Protein AF-A0A845HYA0-F1 (afdb_monomer_lite)

InterPro domains:
  IPR014719 Ribosomal protein bL12, C-terminal/adaptor protein ClpS-like [G3DSA:3.30.1390.10] (59-118)

pLDDT: mean 75.09, std 14.15, range [49.16, 95.0]

Sequence (118 aa):
MEINFAILAVLAIAFAFILSHRLQEMNKRCRKLEQQLDVLLQHFGLTAPAFPLPSPEVAALITQRDRRIDALRLYRQQTGLGLKEAVEAIDHFEKNPPQTITNNPATSSDAAESAERR

Structure (mmCIF, N/CA/C/O backbone):
data_AF-A0A845HYA0-F1
#
_entry.id   AF-A0A845HYA0-F1
#
loop_
_atom_site.group_PDB
_atom_site.id
_atom_site.type_symbol
_atom_site.label_atom_id
_atom_site.label_alt_id
_atom_site.label_comp_id
_atom_site.label_asym_id
_atom_site.label_entity_id
_atom_site.label_seq_id
_atom_site.pdbx_PDB_ins_code
_atom_site.Cartn_x
_atom_site.Cartn_y
_atom_site.Cartn_z
_atom_site.occupancy
_atom_site.B_iso_or_equiv
_atom_site.auth_seq_id
_atom_site.auth_comp_id
_atom_site.auth_asym_id
_atom_site.auth_atom_id
_atom_site.pdbx_PDB_model_num
ATOM 1 N N . MET A 1 1 ? 2.572 8.312 -46.542 1.00 71.94 1 MET A N 1
ATOM 2 C CA . MET A 1 1 ? 1.773 8.187 -45.301 1.00 71.94 1 MET A CA 1
ATOM 3 C C . MET A 1 1 ? 2.269 7.030 -44.434 1.00 71.94 1 MET A C 1
ATOM 5 O O . MET A 1 1 ? 2.460 7.234 -43.245 1.00 71.94 1 MET A O 1
ATOM 9 N N . GLU A 1 2 ? 2.577 5.869 -45.021 1.00 83.75 2 GLU A N 1
ATOM 10 C CA . GLU A 1 2 ? 3.049 4.673 -44.296 1.00 83.75 2 GLU A CA 1
ATOM 11 C C . GLU A 1 2 ? 4.376 4.858 -43.535 1.00 83.75 2 GLU A C 1
ATOM 13 O O . GLU A 1 2 ? 4.492 4.434 -42.388 1.00 83.75 2 GLU A O 1
ATOM 18 N N . ILE A 1 3 ? 5.350 5.570 -44.117 1.00 88.69 3 ILE A N 1
ATOM 19 C CA . ILE A 1 3 ? 6.666 5.804 -43.488 1.00 88.69 3 ILE A CA 1
ATOM 20 C C . ILE A 1 3 ? 6.542 6.598 -42.172 1.00 88.69 3 ILE A C 1
ATOM 22 O O . ILE A 1 3 ? 7.196 6.266 -41.186 1.00 88.69 3 ILE A O 1
ATOM 26 N N . ASN A 1 4 ? 5.652 7.594 -42.104 1.00 89.00 4 ASN A N 1
ATOM 27 C CA . ASN A 1 4 ? 5.439 8.378 -40.879 1.00 89.00 4 ASN A CA 1
ATOM 28 C C . ASN A 1 4 ? 4.808 7.540 -39.760 1.00 89.00 4 ASN A C 1
ATOM 30 O O . ASN A 1 4 ? 5.146 7.726 -38.592 1.00 89.00 4 ASN A O 1
ATOM 34 N N . PHE A 1 5 ? 3.917 6.606 -40.107 1.00 92.38 5 PHE A N 1
ATOM 35 C CA . PHE A 1 5 ? 3.303 5.701 -39.136 1.00 92.38 5 PHE A CA 1
ATOM 36 C C . PHE A 1 5 ? 4.328 4.714 -38.566 1.00 92.38 5 PHE A C 1
ATOM 38 O O . PHE A 1 5 ? 4.365 4.496 -37.357 1.00 92.38 5 PHE A O 1
ATOM 45 N N . ALA A 1 6 ? 5.219 4.190 -39.414 1.00 91.56 6 ALA A N 1
ATOM 46 C CA . ALA A 1 6 ? 6.307 3.319 -38.979 1.00 91.56 6 ALA A CA 1
ATOM 47 C C . ALA A 1 6 ? 7.271 4.035 -38.014 1.00 91.56 6 ALA A C 1
ATOM 49 O O . ALA A 1 6 ? 7.622 3.483 -36.972 1.00 91.56 6 ALA A O 1
ATOM 50 N N . ILE A 1 7 ? 7.644 5.286 -38.306 1.00 94.19 7 ILE A N 1
ATOM 51 C CA . ILE A 1 7 ? 8.515 6.086 -37.428 1.00 94.19 7 ILE A CA 1
ATOM 52 C C . ILE A 1 7 ? 7.836 6.356 -36.080 1.00 94.19 7 ILE A C 1
ATOM 54 O O . ILE A 1 7 ? 8.461 6.173 -35.036 1.00 94.19 7 ILE A O 1
ATOM 58 N N . LEU A 1 8 ? 6.555 6.742 -36.084 1.00 93.81 8 LEU A N 1
ATOM 59 C CA . LEU A 1 8 ? 5.784 6.964 -34.856 1.00 93.81 8 LEU A CA 1
ATOM 60 C C . LEU A 1 8 ? 5.666 5.692 -34.009 1.00 93.81 8 LEU A C 1
ATOM 62 O O . LEU A 1 8 ? 5.815 5.764 -32.791 1.00 93.81 8 LEU A O 1
ATOM 66 N N . ALA A 1 9 ? 5.456 4.531 -34.636 1.00 92.56 9 ALA A N 1
ATOM 67 C CA . ALA A 1 9 ? 5.390 3.253 -33.934 1.00 92.56 9 ALA A CA 1
ATOM 68 C C . ALA A 1 9 ? 6.720 2.913 -33.241 1.00 92.56 9 ALA A C 1
ATOM 70 O O . ALA A 1 9 ? 6.726 2.544 -32.068 1.00 92.56 9 ALA A O 1
ATOM 71 N N . VAL A 1 10 ? 7.855 3.108 -33.923 1.00 94.75 10 VAL A N 1
ATOM 72 C CA . VAL A 1 10 ? 9.188 2.877 -33.337 1.00 94.75 10 VAL A CA 1
ATOM 73 C C . VAL A 1 10 ? 9.459 3.839 -32.176 1.00 94.75 10 VAL A C 1
ATOM 75 O O . VAL A 1 10 ? 9.937 3.413 -31.124 1.00 94.75 10 VAL A O 1
ATOM 78 N N . LEU A 1 11 ? 9.101 5.117 -32.325 1.00 95.00 11 LEU A N 1
ATOM 79 C CA . LEU A 1 11 ? 9.234 6.124 -31.267 1.00 95.00 11 LEU A CA 1
ATOM 80 C C . LEU A 1 11 ? 8.373 5.795 -30.042 1.00 95.00 11 LEU A C 1
ATOM 82 O O . LEU A 1 11 ? 8.847 5.909 -28.913 1.00 95.00 11 LEU A O 1
ATOM 86 N N . ALA A 1 12 ? 7.135 5.345 -30.255 1.00 93.38 12 ALA A N 1
ATOM 87 C CA . ALA A 1 12 ? 6.231 4.944 -29.181 1.00 93.38 12 ALA A CA 1
ATOM 88 C C . ALA A 1 12 ? 6.762 3.723 -28.415 1.00 93.38 12 ALA A C 1
ATOM 90 O O . ALA A 1 12 ? 6.725 3.711 -27.185 1.00 93.38 12 ALA A O 1
ATOM 91 N N . ILE A 1 13 ? 7.311 2.729 -29.122 1.00 93.62 13 ILE A N 1
ATOM 92 C CA . ILE A 1 13 ? 7.931 1.548 -28.505 1.00 93.62 13 ILE A CA 1
ATOM 93 C C . ILE A 1 13 ? 9.167 1.954 -27.692 1.00 93.62 13 ILE A C 1
ATOM 95 O O . ILE A 1 13 ? 9.304 1.540 -26.541 1.00 93.62 13 ILE A O 1
ATOM 99 N N . ALA A 1 14 ? 10.035 2.807 -28.244 1.00 92.31 14 ALA A N 1
ATOM 100 C CA . ALA A 1 14 ? 11.209 3.311 -27.534 1.00 92.31 14 ALA A CA 1
ATOM 101 C C . ALA A 1 14 ? 10.819 4.107 -26.275 1.00 92.31 14 ALA A C 1
ATOM 103 O O . ALA A 1 14 ? 11.399 3.911 -25.206 1.00 92.31 14 ALA A O 1
ATOM 104 N N . PHE A 1 15 ? 9.793 4.956 -26.371 1.00 92.06 15 PHE A N 1
ATOM 105 C CA . PHE A 1 15 ? 9.274 5.722 -25.240 1.00 92.06 15 PHE A CA 1
ATOM 106 C C . PHE A 1 15 ? 8.669 4.820 -24.156 1.00 92.06 15 PHE A C 1
ATOM 108 O O . PHE A 1 15 ? 8.983 4.982 -22.975 1.00 92.06 15 PHE A O 1
ATOM 115 N N . ALA A 1 16 ? 7.861 3.828 -24.544 1.00 86.81 16 ALA A N 1
ATOM 116 C CA . ALA A 1 16 ? 7.300 2.841 -23.625 1.00 86.81 16 ALA A CA 1
ATOM 117 C C . ALA A 1 16 ? 8.404 2.051 -22.904 1.00 86.81 16 ALA A C 1
ATOM 119 O O . ALA A 1 16 ? 8.316 1.827 -21.695 1.00 86.81 16 ALA A O 1
ATOM 120 N N . PHE A 1 17 ? 9.478 1.697 -23.616 1.00 87.75 17 PHE A N 1
ATOM 121 C CA . PHE A 1 17 ? 10.630 1.011 -23.040 1.00 87.75 17 PHE A CA 1
ATOM 122 C C . PHE A 1 17 ? 11.345 1.873 -21.986 1.00 87.75 17 PHE A C 1
ATOM 124 O O . PHE A 1 17 ? 11.578 1.412 -20.868 1.00 87.75 17 PHE A O 1
ATOM 131 N N . ILE A 1 18 ? 11.611 3.149 -22.284 1.00 84.56 18 ILE A N 1
ATOM 132 C CA . ILE A 1 18 ? 12.230 4.101 -21.343 1.00 84.56 18 ILE A CA 1
ATOM 133 C C . ILE A 1 18 ? 11.356 4.310 -20.099 1.00 84.56 18 ILE A C 1
ATOM 135 O O . ILE A 1 18 ? 11.859 4.284 -18.972 1.00 84.56 18 ILE A O 1
ATOM 139 N N . LEU A 1 19 ? 10.046 4.493 -20.288 1.00 79.12 19 LEU A N 1
ATOM 140 C CA . LEU A 1 19 ? 9.101 4.677 -19.190 1.00 79.12 19 LEU A C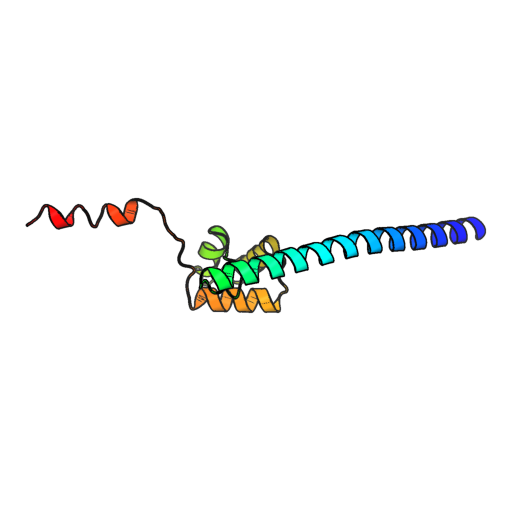A 1
ATOM 141 C C . LEU A 1 19 ? 9.062 3.431 -18.291 1.00 79.12 19 LEU A C 1
ATOM 143 O O . LEU A 1 19 ? 9.135 3.554 -17.067 1.00 79.12 19 LEU A O 1
ATOM 147 N N . SER A 1 20 ? 9.047 2.235 -18.894 1.00 81.44 20 SER A N 1
ATOM 148 C CA . SER A 1 20 ? 9.079 0.957 -18.171 1.00 81.44 20 SER A CA 1
ATOM 149 C C . SER A 1 20 ? 10.335 0.806 -17.302 1.00 81.44 20 SER A C 1
ATOM 151 O O . SER A 1 20 ? 10.239 0.404 -16.142 1.00 81.44 20 SER A O 1
ATOM 153 N N . HIS A 1 21 ? 11.498 1.225 -17.808 1.00 71.62 21 HIS A N 1
ATOM 154 C CA . HIS A 1 21 ? 12.760 1.182 -17.071 1.00 71.62 21 HIS A CA 1
ATOM 155 C C . HIS A 1 21 ? 12.757 2.080 -15.823 1.00 71.62 21 HIS A C 1
ATOM 157 O O . HIS A 1 21 ? 13.215 1.653 -14.762 1.00 71.62 21 HIS A O 1
ATOM 163 N N . ARG A 1 22 ? 12.181 3.289 -15.913 1.00 68.62 22 ARG A N 1
ATOM 164 C CA . ARG A 1 22 ? 12.057 4.220 -14.773 1.00 68.62 22 ARG A CA 1
ATOM 165 C C . ARG A 1 22 ? 11.172 3.662 -13.659 1.00 68.62 22 ARG A C 1
ATOM 167 O O . ARG A 1 22 ? 11.499 3.797 -12.481 1.00 68.62 22 ARG A O 1
ATOM 174 N N . LEU A 1 23 ? 10.079 2.998 -14.034 1.00 59.47 23 LEU A N 1
ATOM 175 C CA . LEU A 1 23 ? 9.149 2.367 -13.094 1.00 59.47 23 LEU A CA 1
ATOM 176 C C . LEU A 1 23 ? 9.800 1.185 -12.357 1.00 59.47 23 LEU A C 1
ATOM 178 O O . LEU A 1 23 ? 9.563 0.984 -11.164 1.00 59.47 23 LEU A O 1
ATOM 182 N N . GLN A 1 24 ? 10.673 0.428 -13.029 1.00 56.22 24 GLN A N 1
ATOM 183 C CA . GLN A 1 24 ? 11.359 -0.708 -12.406 1.00 56.22 24 GLN A CA 1
ATOM 184 C C . GLN A 1 24 ? 12.436 -0.307 -11.385 1.00 56.22 24 GLN A C 1
ATOM 186 O O . GLN A 1 24 ? 12.703 -1.065 -10.450 1.00 56.22 24 GLN A O 1
ATOM 191 N N . GLU A 1 25 ? 13.042 0.874 -11.511 1.00 60.69 25 GLU A N 1
ATOM 192 C CA . GLU A 1 25 ? 14.076 1.348 -10.580 1.00 60.69 25 GLU A CA 1
ATOM 193 C C . GLU A 1 25 ? 13.521 1.766 -9.213 1.00 60.69 25 GLU A C 1
ATOM 195 O O . GLU A 1 25 ? 14.180 1.544 -8.193 1.00 60.69 25 GLU A O 1
ATOM 200 N N . MET A 1 26 ? 12.295 2.296 -9.162 1.00 53.88 26 MET A N 1
ATOM 201 C CA . MET A 1 26 ? 11.645 2.667 -7.898 1.00 53.88 26 MET A CA 1
ATOM 202 C C . MET A 1 26 ? 11.320 1.436 -7.041 1.00 53.88 26 MET A C 1
ATOM 204 O O . MET A 1 26 ? 11.625 1.421 -5.847 1.00 53.88 26 MET A O 1
ATOM 208 N N . ASN A 1 27 ? 10.838 0.354 -7.662 1.00 57.12 27 ASN A N 1
ATOM 209 C CA . ASN A 1 27 ? 10.505 -0.898 -6.969 1.00 57.12 27 ASN A CA 1
ATOM 210 C C . ASN A 1 27 ? 11.704 -1.550 -6.259 1.00 57.12 27 ASN A C 1
ATOM 212 O O . ASN A 1 27 ? 11.537 -2.223 -5.242 1.00 57.12 27 ASN A O 1
ATOM 216 N N . LYS A 1 28 ? 12.930 -1.361 -6.764 1.00 56.62 28 LYS A N 1
ATOM 217 C CA . LYS A 1 28 ? 14.135 -1.941 -6.144 1.00 56.62 28 LYS A CA 1
ATOM 218 C C . LYS A 1 28 ? 14.552 -1.216 -4.862 1.00 56.62 28 LYS A C 1
ATOM 220 O O . LYS A 1 28 ? 15.169 -1.835 -3.998 1.00 56.62 28 LYS A O 1
ATOM 225 N N . ARG A 1 29 ? 14.237 0.077 -4.730 1.00 61.34 29 ARG A N 1
ATOM 226 C CA . ARG A 1 29 ? 14.556 0.864 -3.527 1.00 61.34 29 ARG A CA 1
ATOM 227 C C . ARG A 1 29 ? 13.609 0.532 -2.377 1.00 61.34 29 ARG A C 1
ATOM 229 O O . ARG A 1 29 ? 14.089 0.369 -1.261 1.00 61.34 29 ARG A O 1
ATOM 236 N N . CYS A 1 30 ? 12.322 0.334 -2.668 1.00 59.69 30 CYS A N 1
ATOM 237 C CA . CYS A 1 30 ? 11.330 -0.096 -1.678 1.00 59.69 30 CYS A CA 1
ATOM 238 C C . CYS A 1 30 ? 11.746 -1.392 -0.970 1.00 59.69 30 CYS A C 1
ATOM 240 O O . CYS A 1 30 ? 11.752 -1.425 0.253 1.00 59.69 30 CYS A O 1
ATOM 242 N N . ARG A 1 31 ? 12.245 -2.396 -1.709 1.00 59.75 31 ARG A N 1
ATOM 243 C CA . ARG A 1 31 ? 12.711 -3.662 -1.106 1.00 59.75 31 ARG A CA 1
ATOM 244 C C . ARG A 1 31 ? 13.864 -3.488 -0.119 1.00 59.75 31 ARG A C 1
ATOM 246 O O . ARG A 1 31 ? 13.927 -4.198 0.875 1.00 59.75 31 ARG A O 1
ATOM 253 N N . LYS A 1 32 ? 14.789 -2.556 -0.380 1.00 69.19 32 LYS A N 1
ATOM 254 C CA . LYS A 1 32 ? 15.893 -2.275 0.553 1.00 69.19 32 LYS A CA 1
ATOM 255 C C . LYS A 1 32 ? 15.388 -1.578 1.813 1.00 69.19 32 LYS A C 1
ATOM 257 O O . LYS A 1 32 ? 15.829 -1.931 2.898 1.00 69.19 32 LYS A O 1
ATOM 262 N N . LEU A 1 33 ? 14.456 -0.637 1.665 1.00 67.38 33 LEU A N 1
ATOM 263 C CA . LEU A 1 33 ? 13.808 0.032 2.794 1.00 67.38 33 LEU A CA 1
ATOM 264 C C . LEU A 1 33 ? 13.030 -0.955 3.672 1.00 67.38 33 LEU A C 1
ATOM 266 O O . LEU A 1 33 ? 13.201 -0.930 4.884 1.00 67.38 33 LEU A O 1
ATOM 270 N N . GLU A 1 34 ? 12.248 -1.854 3.073 1.00 67.31 34 GLU A N 1
ATOM 271 C CA . GLU A 1 34 ? 11.539 -2.923 3.790 1.00 67.31 34 GLU A CA 1
ATOM 272 C C . GLU A 1 34 ? 12.513 -3.837 4.536 1.00 67.31 34 GLU A C 1
ATOM 274 O O . GLU A 1 34 ? 12.345 -4.082 5.725 1.00 67.31 34 GLU A O 1
ATOM 279 N N . GLN A 1 35 ? 13.584 -4.273 3.868 1.00 75.06 35 GLN A N 1
ATOM 280 C CA . GLN A 1 35 ? 14.586 -5.149 4.471 1.00 75.06 35 GLN A CA 1
ATOM 281 C C . GLN A 1 35 ? 15.343 -4.468 5.623 1.00 75.06 35 GLN A C 1
ATOM 283 O O . GLN A 1 35 ? 15.675 -5.110 6.614 1.00 75.06 35 GLN A O 1
ATOM 288 N N . GLN A 1 36 ? 15.612 -3.165 5.520 1.00 73.06 36 GLN A N 1
ATOM 289 C CA . GLN A 1 36 ? 16.225 -2.397 6.607 1.00 73.06 36 GLN A CA 1
ATOM 290 C C . GLN A 1 36 ? 15.252 -2.174 7.770 1.00 73.06 36 GLN A C 1
ATOM 292 O O . GLN A 1 36 ? 15.675 -2.207 8.925 1.00 73.06 36 GLN A O 1
ATOM 297 N N . LEU A 1 37 ? 13.964 -1.973 7.483 1.00 69.00 37 LEU A N 1
ATOM 298 C CA . LEU A 1 37 ? 12.934 -1.819 8.504 1.00 69.00 37 LEU A CA 1
ATOM 299 C C . LEU A 1 37 ? 12.716 -3.120 9.278 1.00 69.00 37 LEU A C 1
ATOM 301 O O . LEU A 1 37 ? 12.605 -3.073 10.496 1.00 69.00 37 LEU A O 1
ATOM 305 N N . ASP A 1 38 ? 12.720 -4.264 8.599 1.00 71.06 38 ASP A N 1
ATOM 306 C CA . ASP A 1 38 ? 12.545 -5.576 9.227 1.00 71.06 38 ASP A CA 1
ATOM 307 C C . ASP A 1 38 ? 13.679 -5.886 10.220 1.00 71.06 38 ASP A C 1
ATOM 309 O O . ASP A 1 38 ? 13.438 -6.293 11.354 1.00 71.06 38 ASP A O 1
ATOM 313 N N . VAL A 1 39 ? 14.924 -5.560 9.854 1.00 76.06 39 VAL A N 1
ATOM 314 C CA . VAL A 1 39 ? 16.085 -5.695 10.752 1.00 76.06 39 VAL A CA 1
ATOM 315 C C . VAL A 1 39 ? 15.974 -4.769 11.965 1.00 76.06 39 VAL A C 1
ATOM 317 O O . VAL A 1 39 ? 16.295 -5.178 13.081 1.00 76.06 39 VAL A O 1
ATOM 320 N N . LEU A 1 40 ? 15.508 -3.530 11.776 1.00 73.12 40 LEU A N 1
ATOM 321 C CA . LEU A 1 40 ? 15.287 -2.606 12.890 1.00 73.12 40 LEU A CA 1
ATOM 322 C C . LEU A 1 40 ? 14.161 -3.104 13.803 1.00 73.12 40 LEU A C 1
ATOM 324 O O . LEU A 1 40 ? 14.339 -3.160 15.016 1.00 73.12 40 LEU A O 1
ATOM 328 N N . LEU A 1 41 ? 13.030 -3.518 13.240 1.00 70.06 41 LEU A N 1
ATOM 329 C CA . LEU A 1 41 ? 11.890 -4.043 13.990 1.00 70.06 41 LEU A CA 1
ATOM 330 C C . LEU A 1 41 ? 12.272 -5.281 14.807 1.00 70.06 41 LEU A C 1
ATOM 332 O O . LEU A 1 41 ? 11.990 -5.340 16.005 1.00 70.06 41 LEU A O 1
ATOM 336 N N . GLN A 1 42 ? 13.003 -6.214 14.195 1.00 76.62 42 GLN A N 1
ATOM 337 C CA . GLN A 1 42 ? 13.503 -7.412 14.859 1.00 76.62 42 GLN A CA 1
ATOM 338 C C . GLN A 1 42 ? 14.495 -7.081 15.982 1.00 76.62 42 GLN A C 1
ATOM 340 O O . GLN A 1 42 ? 14.455 -7.714 17.036 1.00 76.62 42 GLN A O 1
ATOM 345 N N . HIS A 1 43 ? 15.339 -6.061 15.803 1.00 75.19 43 HIS A N 1
ATOM 346 C CA . HIS A 1 43 ? 16.247 -5.594 16.851 1.00 75.19 43 HIS A CA 1
ATOM 347 C C . HIS A 1 43 ? 15.505 -4.972 18.048 1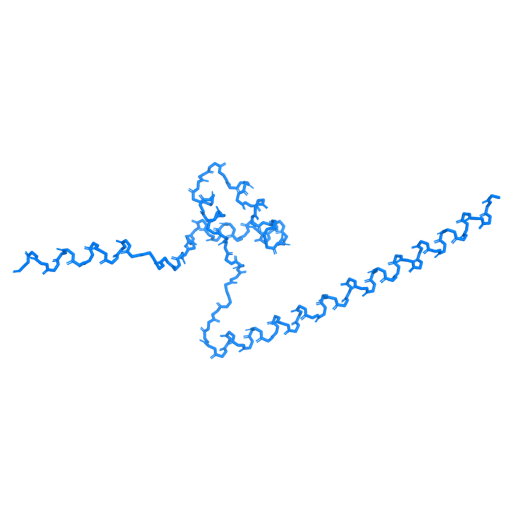.00 75.19 43 HIS A C 1
ATOM 349 O O .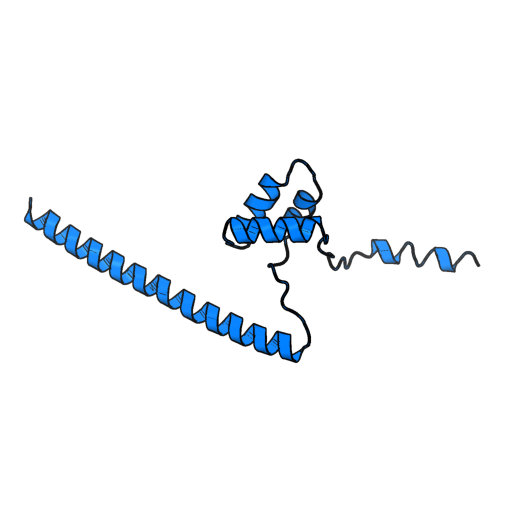 HIS A 1 43 ? 15.912 -5.177 19.189 1.00 75.19 43 HIS A O 1
ATOM 355 N N . PHE A 1 44 ? 14.401 -4.256 17.809 1.00 75.88 44 PHE A N 1
ATOM 356 C CA . PHE A 1 44 ? 13.586 -3.630 18.859 1.00 75.88 44 PHE A CA 1
ATOM 357 C C . PHE A 1 44 ? 12.512 -4.556 19.460 1.00 75.88 44 PHE A C 1
ATOM 359 O O . PHE A 1 44 ? 11.778 -4.132 20.352 1.00 75.88 44 PHE A O 1
ATOM 366 N N . GLY A 1 45 ? 12.400 -5.808 18.998 1.00 64.31 45 GLY A N 1
ATOM 367 C CA . GLY A 1 45 ? 11.367 -6.748 19.452 1.00 64.31 45 GLY A CA 1
ATOM 368 C C . GLY A 1 45 ? 9.942 -6.331 19.065 1.00 64.31 45 GLY A C 1
ATOM 369 O O . GLY A 1 45 ? 8.972 -6.830 19.633 1.00 64.31 45 GLY A O 1
ATOM 370 N N . LEU A 1 46 ? 9.805 -5.407 18.111 1.00 63.78 46 LEU A N 1
ATOM 371 C CA . LEU A 1 46 ? 8.525 -4.922 17.616 1.00 63.78 46 LEU A CA 1
ATOM 372 C C . LEU A 1 46 ? 8.117 -5.783 16.424 1.00 63.78 46 LEU A C 1
ATOM 374 O O . LEU A 1 46 ? 8.861 -5.920 15.458 1.00 63.78 46 LEU A O 1
ATOM 378 N N . THR A 1 47 ? 6.928 -6.374 16.475 1.00 56.88 47 THR A N 1
ATOM 379 C CA . THR A 1 47 ? 6.381 -7.076 15.309 1.00 56.88 47 THR A CA 1
ATOM 380 C C . THR A 1 47 ? 5.826 -6.030 14.351 1.00 56.88 47 THR A C 1
ATOM 382 O O . THR A 1 47 ? 5.019 -5.196 14.768 1.00 56.88 47 THR A O 1
ATOM 385 N N . ALA A 1 48 ? 6.260 -6.050 13.085 1.00 59.16 48 ALA A N 1
ATOM 386 C CA . ALA A 1 48 ? 5.638 -5.232 12.050 1.00 59.16 48 ALA A CA 1
ATOM 387 C C . ALA A 1 48 ? 4.122 -5.485 12.089 1.00 59.16 48 ALA A C 1
ATOM 389 O O . ALA A 1 48 ? 3.713 -6.652 12.074 1.00 59.16 48 ALA A O 1
ATOM 390 N N . PRO A 1 49 ? 3.275 -4.446 12.169 1.00 63.62 49 PRO A N 1
ATOM 391 C CA . PRO A 1 49 ? 1.846 -4.668 12.061 1.00 63.62 49 PRO A CA 1
ATOM 392 C C . PRO A 1 49 ? 1.582 -5.313 10.696 1.00 63.62 49 PRO A C 1
ATOM 394 O O . PRO A 1 49 ? 2.087 -4.842 9.677 1.00 63.62 49 PRO A O 1
ATOM 397 N N . ALA A 1 50 ? 0.816 -6.409 10.683 1.00 68.56 50 ALA A N 1
ATOM 398 C CA . ALA A 1 50 ? 0.525 -7.179 9.468 1.00 68.56 50 ALA A CA 1
ATOM 399 C C . ALA A 1 50 ? -0.095 -6.317 8.352 1.00 68.56 50 ALA A C 1
ATOM 401 O O . ALA A 1 50 ? -0.005 -6.658 7.175 1.00 68.56 50 ALA A O 1
ATOM 402 N N . PHE A 1 51 ? -0.680 -5.178 8.731 1.00 76.00 51 PHE A N 1
ATOM 403 C CA . PHE A 1 51 ? -1.235 -4.180 7.834 1.00 76.00 51 PHE A CA 1
ATOM 404 C C . PHE A 1 51 ? -0.773 -2.775 8.253 1.00 76.00 51 PHE A C 1
ATOM 406 O O . PHE A 1 51 ? -0.663 -2.502 9.452 1.00 76.00 51 PHE A O 1
ATOM 413 N N . PRO A 1 52 ? -0.542 -1.854 7.299 1.00 79.50 52 PRO A N 1
ATOM 414 C CA . PRO A 1 52 ? -0.319 -0.442 7.593 1.00 79.50 52 PRO A CA 1
ATOM 415 C C . PRO A 1 52 ? -1.431 0.118 8.485 1.00 79.50 52 PRO A C 1
ATOM 417 O O . PRO A 1 52 ? -2.609 -0.175 8.268 1.00 79.50 52 PRO A O 1
ATOM 420 N N . LEU A 1 53 ? -1.085 0.939 9.478 1.00 80.56 53 LEU A N 1
ATOM 421 C CA . LEU A 1 53 ? -2.102 1.505 10.360 1.00 80.56 53 LEU A CA 1
A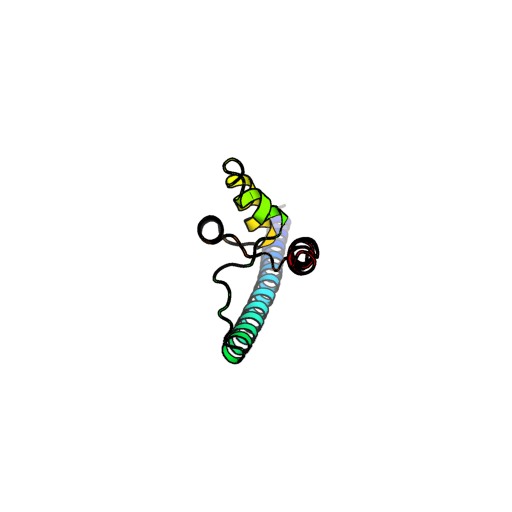TOM 422 C C . LEU A 1 53 ? -3.084 2.390 9.568 1.00 80.56 53 LEU A C 1
ATOM 424 O O . LEU A 1 53 ? -2.657 3.168 8.709 1.00 80.56 53 LEU A O 1
ATOM 428 N N . PRO A 1 54 ? -4.395 2.290 9.842 1.00 81.31 54 PRO A N 1
ATOM 429 C CA . PRO A 1 54 ? -5.389 3.129 9.202 1.00 81.31 54 PRO A CA 1
ATOM 430 C C . PRO A 1 54 ? -5.241 4.568 9.698 1.00 81.31 54 PRO A C 1
ATOM 432 O O . PRO A 1 54 ? -4.916 4.817 10.860 1.00 81.31 54 PRO A O 1
ATOM 435 N N . SER A 1 55 ? -5.514 5.531 8.819 1.00 83.06 55 SER A N 1
ATOM 436 C CA . SER A 1 55 ? -5.664 6.926 9.234 1.00 83.06 55 SER A CA 1
ATOM 437 C C . SER A 1 55 ? -6.833 7.067 10.226 1.00 83.06 55 SER A C 1
ATOM 439 O O . SER A 1 55 ? -7.755 6.244 10.206 1.00 83.06 55 SER A O 1
ATOM 441 N N . PRO A 1 56 ? -6.847 8.107 11.081 1.00 81.62 56 PRO A N 1
ATOM 442 C CA . PRO A 1 56 ? -7.947 8.331 12.024 1.00 81.62 56 PRO A CA 1
ATOM 443 C C . PRO A 1 56 ? -9.316 8.437 11.330 1.00 81.62 56 PRO A C 1
ATOM 445 O O . PRO A 1 56 ? -10.322 7.995 11.881 1.00 81.62 56 PRO A O 1
ATOM 448 N N . GLU A 1 57 ? -9.352 8.942 10.094 1.00 83.19 57 GLU A N 1
ATOM 449 C CA . GLU A 1 57 ? -10.557 8.968 9.259 1.00 83.19 57 GLU A CA 1
ATOM 450 C C . GLU A 1 57 ? -11.024 7.557 8.882 1.00 83.19 57 GLU A C 1
ATOM 452 O O . GLU A 1 57 ? -12.196 7.225 9.055 1.00 83.19 57 GLU A O 1
ATOM 457 N N . VAL A 1 58 ? -10.111 6.694 8.422 1.00 84.31 58 VAL A N 1
ATOM 458 C CA . VAL A 1 58 ? -10.434 5.295 8.109 1.00 84.31 58 VAL A CA 1
ATOM 459 C C . VAL A 1 58 ? -10.880 4.549 9.368 1.00 84.31 58 VAL A C 1
ATOM 461 O O . VAL A 1 58 ? -11.864 3.819 9.310 1.00 84.31 58 VAL A O 1
ATOM 464 N N . ALA A 1 59 ? -10.236 4.767 10.517 1.00 84.94 59 ALA A N 1
ATOM 465 C CA . ALA A 1 59 ? -10.635 4.155 11.788 1.00 84.94 59 ALA A CA 1
ATOM 466 C C . ALA A 1 59 ? -12.064 4.551 12.214 1.00 84.94 59 ALA A C 1
ATOM 468 O O . ALA A 1 59 ? -12.855 3.701 12.640 1.00 84.94 59 ALA A O 1
ATOM 469 N N . ALA A 1 60 ? -12.435 5.823 12.032 1.00 84.88 60 ALA A N 1
ATOM 470 C CA . ALA A 1 60 ? -13.795 6.297 12.282 1.00 84.88 60 ALA A CA 1
ATOM 471 C C . ALA A 1 60 ? -14.826 5.658 11.333 1.00 84.88 60 ALA A C 1
ATOM 473 O O . ALA A 1 60 ? -15.954 5.383 11.748 1.00 84.88 60 ALA A O 1
ATOM 474 N N . LEU A 1 61 ? -14.447 5.398 10.076 1.00 86.12 61 LEU A N 1
ATOM 475 C CA . LEU A 1 61 ? -15.303 4.718 9.099 1.00 86.12 61 LEU A CA 1
ATOM 476 C C . LEU A 1 61 ? -15.433 3.213 9.377 1.00 86.12 61 LEU A C 1
ATOM 478 O O . LEU A 1 61 ? -16.519 2.675 9.201 1.00 86.12 61 LEU A O 1
ATOM 482 N N . ILE A 1 62 ? -14.373 2.548 9.853 1.00 85.38 62 ILE A N 1
ATOM 483 C CA . ILE A 1 62 ? -14.400 1.126 10.252 1.00 85.38 62 ILE A CA 1
ATOM 484 C C . ILE A 1 62 ? -15.393 0.895 11.400 1.00 85.38 62 ILE A C 1
ATOM 486 O O . ILE A 1 62 ? -16.076 -0.122 11.447 1.00 85.38 62 ILE A O 1
ATOM 490 N N . THR A 1 63 ? -15.516 1.861 12.314 1.00 83.44 63 THR A N 1
ATOM 491 C CA . THR A 1 63 ? -16.422 1.756 13.472 1.00 83.44 63 THR A CA 1
ATOM 492 C C . THR A 1 63 ? -17.902 1.883 13.068 1.00 83.44 63 THR A C 1
ATOM 494 O O . THR A 1 63 ? -18.800 1.449 13.792 1.00 83.44 63 THR A O 1
ATOM 497 N N . GLN A 1 64 ? -18.186 2.467 11.901 1.00 85.12 64 GLN A N 1
ATOM 498 C CA . GLN A 1 64 ? -19.540 2.663 11.387 1.00 85.12 64 GLN A CA 1
ATOM 499 C C . GLN A 1 64 ? -19.971 1.461 10.533 1.00 85.12 64 GLN A C 1
ATOM 501 O O . GLN A 1 64 ? -19.429 1.234 9.452 1.00 85.12 64 GLN A O 1
ATOM 506 N N . ARG A 1 65 ? -21.011 0.732 10.968 1.00 72.75 65 ARG A N 1
ATOM 507 C CA . ARG A 1 65 ? -21.516 -0.480 10.281 1.00 72.75 65 ARG A CA 1
ATOM 508 C C . ARG A 1 65 ? -21.824 -0.286 8.792 1.00 72.75 65 ARG A C 1
ATOM 510 O O . ARG A 1 65 ? -21.591 -1.198 8.005 1.00 72.75 65 ARG A O 1
ATOM 517 N N . ASP A 1 66 ? -22.293 0.895 8.402 1.00 82.50 66 ASP A N 1
ATOM 518 C CA . ASP A 1 66 ? -22.752 1.158 7.032 1.00 82.50 66 ASP A CA 1
ATOM 519 C C . ASP A 1 66 ? -21.657 1.743 6.120 1.00 82.50 66 ASP A C 1
ATOM 521 O O . ASP A 1 66 ? -21.885 1.965 4.932 1.00 82.50 66 ASP A O 1
ATOM 525 N N . ARG A 1 67 ? -20.449 1.994 6.651 1.00 89.38 67 ARG A N 1
ATOM 526 C CA . ARG A 1 67 ? -19.356 2.688 5.942 1.00 89.38 67 ARG A CA 1
ATOM 527 C C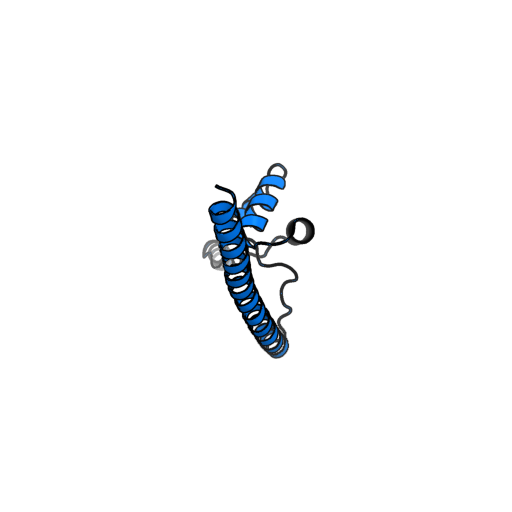 . ARG A 1 67 ? -18.159 1.805 5.609 1.00 89.38 67 ARG A C 1
ATOM 529 O O . ARG A 1 67 ? -17.132 2.315 5.166 1.00 89.38 67 ARG A O 1
ATOM 536 N N . ARG A 1 68 ? -18.283 0.481 5.719 1.00 87.31 68 ARG A N 1
ATOM 537 C CA . ARG A 1 68 ? -17.187 -0.462 5.429 1.00 87.31 68 ARG A CA 1
ATOM 538 C C . ARG A 1 68 ? -16.620 -0.321 4.011 1.00 87.31 68 ARG A C 1
ATOM 540 O O . ARG A 1 68 ? -15.409 -0.379 3.820 1.00 87.31 68 ARG A O 1
ATOM 547 N N . ILE A 1 69 ? -17.476 -0.100 3.010 1.00 88.94 69 ILE A N 1
ATOM 548 C CA . ILE A 1 69 ? -17.038 0.086 1.613 1.00 88.94 69 ILE A CA 1
ATOM 549 C C . ILE A 1 69 ? -16.251 1.394 1.455 1.00 88.94 69 ILE A C 1
ATOM 551 O O . ILE A 1 69 ? -15.238 1.422 0.753 1.00 88.94 69 ILE A O 1
ATOM 555 N N . ASP A 1 70 ? -16.692 2.459 2.125 1.00 89.62 70 ASP A N 1
ATOM 556 C CA . ASP A 1 70 ? -16.011 3.753 2.114 1.00 89.62 70 ASP A CA 1
ATOM 557 C C . ASP A 1 70 ? -14.659 3.658 2.839 1.00 89.62 70 ASP A C 1
ATOM 559 O O . ASP A 1 70 ? -13.649 4.122 2.308 1.00 89.62 70 ASP A O 1
ATOM 563 N N . ALA A 1 71 ? -14.612 2.959 3.981 1.00 88.62 71 ALA A N 1
ATOM 564 C CA . ALA A 1 71 ? -13.383 2.654 4.710 1.00 88.62 71 ALA A CA 1
ATOM 565 C C . ALA A 1 71 ? -12.387 1.878 3.838 1.00 88.62 71 ALA A C 1
ATOM 567 O O . ALA A 1 71 ? -11.229 2.267 3.727 1.00 88.62 71 ALA A O 1
ATOM 568 N N . LEU A 1 72 ? -12.846 0.826 3.152 1.00 89.50 72 LEU A N 1
ATOM 569 C CA . LEU A 1 72 ? -12.018 0.013 2.261 1.00 89.50 72 LEU A CA 1
ATOM 570 C C . LEU A 1 72 ? -11.475 0.829 1.082 1.00 89.50 72 LEU A C 1
ATOM 572 O O . LEU A 1 72 ? -10.307 0.699 0.711 1.00 89.50 72 LEU A O 1
ATOM 576 N N . ARG A 1 73 ? -12.313 1.680 0.478 1.00 91.31 73 ARG A N 1
ATOM 577 C CA . ARG A 1 73 ? -11.904 2.547 -0.632 1.00 91.31 73 ARG A CA 1
ATOM 578 C C . ARG A 1 73 ? -10.837 3.539 -0.180 1.00 91.31 73 ARG A C 1
ATOM 580 O O . ARG A 1 73 ? -9.808 3.644 -0.846 1.00 91.31 73 ARG A O 1
ATOM 587 N N . LEU A 1 74 ? -11.070 4.227 0.936 1.00 90.88 74 LEU A N 1
ATOM 588 C CA . LEU A 1 74 ? -10.143 5.217 1.477 1.00 90.88 74 LEU A CA 1
ATOM 589 C C . LEU A 1 74 ? -8.831 4.561 1.925 1.00 90.88 74 LEU A C 1
ATOM 591 O O . LEU A 1 74 ? -7.756 5.033 1.568 1.00 90.88 74 LEU A O 1
ATOM 595 N N . TYR A 1 75 ? -8.908 3.415 2.602 1.00 88.06 75 TYR A N 1
ATOM 596 C CA . TYR A 1 75 ? -7.737 2.657 3.034 1.00 88.06 75 TYR A CA 1
ATOM 597 C C . TYR A 1 75 ? -6.868 2.228 1.848 1.00 88.06 75 TYR A C 1
ATOM 599 O O . TYR A 1 75 ? -5.653 2.403 1.883 1.00 88.06 75 TYR A O 1
ATOM 607 N N . ARG A 1 76 ? -7.470 1.763 0.746 1.00 89.75 76 ARG A N 1
ATOM 608 C CA . ARG A 1 76 ? -6.731 1.438 -0.488 1.00 89.75 76 ARG A CA 1
ATOM 609 C C . ARG A 1 76 ? -6.114 2.655 -1.159 1.00 89.75 76 ARG A C 1
ATOM 611 O O . ARG A 1 76 ? -5.009 2.554 -1.676 1.00 89.75 76 ARG A O 1
ATOM 618 N N . GLN A 1 77 ? -6.811 3.789 -1.173 1.00 87.69 77 GLN A N 1
ATOM 619 C CA . GLN A 1 77 ? -6.266 5.028 -1.733 1.00 87.69 77 GLN A CA 1
ATOM 620 C C . GLN A 1 77 ? -5.063 5.531 -0.929 1.00 87.69 77 GLN A C 1
ATOM 622 O O . GLN A 1 77 ? -4.106 6.023 -1.518 1.00 87.69 77 GLN A O 1
ATOM 627 N N . GLN A 1 78 ? -5.099 5.376 0.395 1.00 86.31 78 GLN A N 1
ATOM 628 C CA . GLN A 1 78 ? -4.033 5.823 1.291 1.00 86.31 78 GLN A CA 1
ATOM 629 C C . GLN A 1 78 ? -2.835 4.864 1.321 1.00 86.31 78 GLN A C 1
ATOM 631 O O . GLN A 1 78 ? -1.695 5.314 1.365 1.00 86.31 78 GLN A O 1
ATOM 636 N N . THR A 1 79 ? -3.078 3.552 1.295 1.00 84.38 79 THR A N 1
ATOM 637 C CA . THR A 1 79 ? -2.024 2.530 1.455 1.00 84.38 79 THR A CA 1
ATOM 638 C C . THR A 1 79 ? -1.526 1.943 0.137 1.00 84.38 79 THR A C 1
ATOM 640 O O . THR A 1 79 ? -0.449 1.359 0.098 1.00 84.38 79 THR A O 1
ATOM 643 N N . GLY A 1 80 ? -2.297 2.067 -0.946 1.00 83.12 80 GLY A N 1
ATOM 644 C CA . GLY A 1 80 ? -1.990 1.441 -2.233 1.00 83.12 80 GLY A CA 1
ATOM 645 C C . GLY A 1 80 ? -2.176 -0.081 -2.262 1.00 83.12 80 GLY A C 1
ATOM 646 O O . GLY A 1 80 ? -1.843 -0.703 -3.270 1.00 83.12 80 GLY A O 1
ATOM 647 N N . LEU A 1 81 ? -2.712 -0.686 -1.196 1.00 83.75 81 LEU A N 1
ATOM 648 C CA . LEU A 1 81 ? -2.870 -2.136 -1.083 1.00 83.75 81 LEU A CA 1
ATOM 649 C C . LEU A 1 81 ? -3.845 -2.725 -2.113 1.00 83.75 81 LEU A C 1
ATOM 651 O O . LEU A 1 81 ? -4.829 -2.102 -2.558 1.00 83.75 81 LEU A O 1
ATOM 655 N N . GLY A 1 82 ? -3.591 -3.989 -2.459 1.00 80.00 82 GLY A N 1
ATOM 656 C CA . GLY A 1 82 ? -4.502 -4.794 -3.259 1.00 80.00 82 GLY A CA 1
ATOM 657 C C . GLY A 1 82 ? -5.859 -4.955 -2.570 1.00 80.00 82 GLY A C 1
ATOM 658 O O . GLY A 1 82 ? -5.992 -4.813 -1.357 1.00 80.00 82 GLY A O 1
ATOM 659 N N . LEU A 1 83 ? -6.906 -5.270 -3.341 1.00 83.12 83 LEU A N 1
ATOM 660 C CA . LEU A 1 83 ? -8.258 -5.412 -2.782 1.00 83.12 83 LEU A CA 1
ATOM 661 C C . LEU A 1 83 ? -8.325 -6.497 -1.694 1.00 83.12 83 LEU A C 1
ATOM 663 O O . LEU A 1 83 ? -8.984 -6.296 -0.682 1.00 83.12 83 LEU A O 1
ATOM 667 N N . LYS A 1 84 ? -7.615 -7.614 -1.890 1.00 82.50 84 LYS A N 1
ATOM 668 C CA . LYS A 1 84 ? -7.556 -8.723 -0.929 1.00 82.50 84 LYS A CA 1
ATOM 669 C C . LYS A 1 84 ? -6.926 -8.293 0.401 1.00 82.50 84 LYS A C 1
ATOM 671 O O . LYS A 1 84 ? -7.535 -8.488 1.443 1.00 82.50 84 LYS A O 1
ATOM 676 N N . GLU A 1 85 ? -5.748 -7.676 0.339 1.00 81.81 85 GLU A N 1
ATOM 677 C CA . GLU A 1 85 ? -4.990 -7.215 1.512 1.00 81.81 85 GLU A CA 1
ATOM 678 C C . GLU A 1 85 ? -5.759 -6.140 2.283 1.00 81.81 85 GLU A C 1
ATOM 680 O O . GLU A 1 85 ? -5.809 -6.156 3.506 1.00 81.81 85 GLU A O 1
ATOM 685 N N . ALA A 1 86 ? -6.416 -5.229 1.564 1.00 84.50 86 ALA A N 1
ATOM 686 C CA . ALA A 1 86 ? -7.210 -4.182 2.181 1.00 84.50 86 ALA A CA 1
ATOM 687 C C . ALA A 1 86 ? -8.455 -4.728 2.895 1.00 84.50 86 ALA A C 1
ATOM 689 O O . ALA A 1 86 ? -8.805 -4.230 3.958 1.00 84.50 86 ALA A O 1
ATOM 690 N N . VAL A 1 87 ? -9.116 -5.751 2.343 1.00 86.19 87 VAL A N 1
ATOM 691 C CA . VAL A 1 87 ? -10.235 -6.418 3.031 1.00 86.19 87 VAL A CA 1
ATOM 692 C C . VAL A 1 87 ? -9.739 -7.110 4.295 1.00 86.19 87 VAL A C 1
ATOM 694 O O . VAL A 1 87 ? -10.342 -6.949 5.350 1.00 86.19 87 VAL A O 1
ATOM 697 N N . GLU A 1 88 ? -8.617 -7.820 4.207 1.00 89.00 88 GLU A N 1
ATOM 698 C CA . GLU A 1 88 ? -8.021 -8.513 5.349 1.00 89.00 88 GLU A CA 1
ATOM 699 C C . GLU A 1 88 ? -7.620 -7.542 6.471 1.00 89.00 88 GLU A C 1
ATOM 701 O O . GLU A 1 88 ? -7.882 -7.805 7.645 1.00 89.00 88 GLU A O 1
ATOM 706 N N . ALA A 1 89 ? -7.077 -6.378 6.106 1.00 86.31 89 ALA A N 1
ATOM 707 C CA . ALA A 1 89 ? -6.758 -5.305 7.037 1.00 86.31 89 ALA A CA 1
ATOM 708 C C . ALA A 1 89 ? -8.005 -4.757 7.743 1.00 86.31 89 ALA A C 1
ATOM 710 O O . ALA A 1 89 ? -8.025 -4.654 8.967 1.00 86.31 89 ALA A O 1
ATOM 711 N N . ILE A 1 90 ? -9.064 -4.431 6.992 1.00 86.88 90 ILE A N 1
ATOM 712 C CA . ILE A 1 90 ? -10.322 -3.928 7.565 1.00 86.88 90 ILE A CA 1
ATOM 713 C C . ILE A 1 90 ? -10.937 -4.972 8.505 1.00 86.88 90 ILE A C 1
ATOM 715 O O . ILE A 1 90 ? -11.312 -4.624 9.620 1.00 86.88 90 ILE A O 1
ATOM 719 N N . ASP A 1 91 ? -10.959 -6.248 8.117 1.00 88.94 91 ASP A N 1
ATOM 720 C CA . ASP A 1 91 ? -11.465 -7.341 8.960 1.00 88.94 91 ASP A CA 1
ATOM 721 C C . ASP A 1 91 ? -10.639 -7.515 10.240 1.00 88.94 91 ASP A C 1
ATOM 723 O O . ASP A 1 91 ? -11.178 -7.832 11.305 1.00 88.94 91 ASP A O 1
ATOM 727 N N . HIS A 1 92 ? -9.322 -7.318 10.148 1.00 86.81 92 HIS A N 1
ATOM 728 C CA . HIS A 1 92 ? -8.438 -7.316 11.305 1.00 86.81 92 HIS A CA 1
ATOM 729 C C . HIS A 1 92 ? -8.755 -6.147 12.244 1.00 86.81 92 HIS A C 1
ATOM 731 O O . HIS A 1 92 ? -8.857 -6.370 13.449 1.00 86.81 92 HIS A O 1
ATOM 737 N N . PHE A 1 93 ? -8.956 -4.939 11.706 1.00 86.31 93 PHE A N 1
ATOM 738 C CA . PHE A 1 93 ? -9.265 -3.735 12.481 1.00 86.31 93 PHE A CA 1
ATOM 739 C C . PHE A 1 93 ? -10.689 -3.715 13.051 1.00 86.31 93 PHE A C 1
ATOM 741 O O . PHE A 1 93 ? -10.906 -3.140 14.111 1.00 86.31 93 PHE A O 1
ATOM 748 N N . GLU A 1 94 ? -11.660 -4.371 12.413 1.00 84.88 94 GLU A N 1
ATOM 749 C CA . GLU A 1 94 ? -13.000 -4.566 12.985 1.00 84.88 94 GLU A CA 1
ATOM 750 C C . GLU A 1 94 ? -12.954 -5.465 14.231 1.00 84.88 94 GLU A C 1
ATOM 752 O O . GLU A 1 94 ? -13.668 -5.227 15.204 1.00 84.88 94 GLU A O 1
ATOM 757 N N . LYS A 1 95 ? -12.102 -6.500 14.214 1.00 84.12 95 LYS A N 1
ATOM 758 C CA . LYS A 1 95 ? -11.919 -7.429 15.343 1.00 84.12 95 LYS A CA 1
ATOM 759 C C . LYS A 1 95 ? -10.999 -6.866 16.422 1.00 84.12 95 LYS A C 1
ATOM 761 O O . LYS A 1 95 ? -11.213 -7.120 17.603 1.00 84.12 95 LYS A O 1
ATOM 766 N N . ASN A 1 96 ? -9.975 -6.130 16.006 1.00 80.94 96 ASN A N 1
ATOM 767 C CA . ASN A 1 96 ? -8.964 -5.518 16.854 1.00 80.94 96 ASN A CA 1
ATOM 768 C C . ASN A 1 96 ? -8.927 -4.024 16.523 1.00 80.94 96 ASN A C 1
ATOM 770 O O . ASN A 1 96 ? -8.126 -3.616 15.675 1.00 80.94 96 ASN A O 1
ATOM 774 N N . PRO A 1 97 ? -9.804 -3.208 17.138 1.00 73.50 97 PRO A N 1
ATOM 775 C CA . PRO A 1 97 ? -9.855 -1.785 16.848 1.00 73.50 97 PRO A CA 1
ATOM 776 C C . PRO A 1 97 ? -8.457 -1.187 17.024 1.00 73.50 97 PRO A C 1
ATOM 778 O O . PRO A 1 97 ? -7.811 -1.454 18.046 1.00 73.50 97 PRO A O 1
ATOM 781 N N . PRO A 1 98 ? -7.960 -0.425 16.032 1.00 65.62 98 PRO A N 1
ATOM 782 C CA . PRO A 1 98 ? -6.636 0.159 16.104 1.00 65.62 98 PRO A CA 1
ATOM 783 C C . PRO A 1 98 ? -6.589 1.009 17.366 1.00 65.62 98 PRO A C 1
ATOM 785 O O . PRO A 1 98 ? -7.376 1.944 17.527 1.00 65.62 98 PRO A O 1
ATOM 788 N N . GLN A 1 99 ? -5.692 0.658 18.287 1.00 60.88 99 GLN A N 1
ATOM 789 C CA . GLN A 1 99 ? -5.441 1.498 19.442 1.00 60.88 99 GLN A CA 1
ATOM 790 C C . GLN A 1 99 ? -4.754 2.749 18.919 1.00 60.88 99 GLN A C 1
ATOM 792 O O . GLN A 1 99 ? -3.538 2.787 18.735 1.00 60.88 99 GLN A O 1
ATOM 797 N N . THR A 1 100 ? -5.552 3.768 18.613 1.00 51.50 100 THR A N 1
ATOM 798 C CA . THR A 1 100 ? -5.052 5.126 18.488 1.00 51.50 100 THR A CA 1
ATOM 799 C C . THR A 1 100 ? -4.307 5.372 19.787 1.00 51.50 100 THR A C 1
ATOM 801 O O . THR A 1 100 ? -4.933 5.364 20.848 1.00 51.50 100 THR A O 1
ATOM 804 N N . ILE A 1 101 ? -2.980 5.517 19.726 1.00 52.72 101 ILE A N 1
ATOM 805 C CA . ILE A 1 101 ? -2.185 6.032 20.840 1.00 52.72 101 ILE A CA 1
ATOM 806 C C . ILE A 1 101 ? -2.703 7.454 21.044 1.00 52.72 101 ILE A C 1
ATOM 808 O O . ILE A 1 101 ? -2.254 8.416 20.424 1.00 52.72 101 ILE A O 1
ATOM 812 N N . THR A 1 102 ? -3.797 7.551 21.787 1.00 49.47 102 THR A N 1
ATOM 813 C CA . THR A 1 102 ? -4.542 8.769 22.005 1.00 49.47 102 THR A CA 1
ATOM 814 C C . THR A 1 102 ? -3.780 9.500 23.087 1.00 49.47 102 THR A C 1
ATOM 816 O O . THR A 1 102 ? -4.016 9.333 24.277 1.00 49.47 102 THR A O 1
ATOM 819 N N . ASN A 1 103 ? -2.815 10.317 22.667 1.00 53.03 103 ASN A N 1
ATOM 820 C CA . ASN A 1 103 ? -2.225 11.350 23.515 1.00 53.03 103 ASN A CA 1
ATOM 821 C C . ASN A 1 103 ? -3.245 12.485 23.739 1.00 53.03 103 ASN A C 1
ATOM 823 O O . ASN A 1 103 ? -2.931 13.662 23.577 1.00 53.03 103 ASN A O 1
ATOM 827 N N . ASN A 1 104 ? -4.493 12.130 24.054 1.00 52.31 104 ASN A N 1
ATOM 828 C CA . ASN A 1 104 ? -5.548 13.060 24.396 1.00 52.31 104 ASN A CA 1
ATOM 829 C C . ASN A 1 104 ? -5.558 13.230 25.926 1.00 52.31 104 ASN A C 1
ATOM 831 O O . ASN A 1 104 ? -5.757 12.241 26.635 1.00 52.31 104 ASN A O 1
ATOM 835 N N . PRO A 1 105 ? -5.393 14.452 26.462 1.00 51.94 105 PRO A N 1
ATOM 836 C CA . PRO A 1 105 ? -5.437 14.703 27.907 1.00 51.94 105 PRO A CA 1
ATOM 837 C C . PRO A 1 105 ? -6.801 14.410 28.564 1.00 51.94 105 PRO A C 1
ATOM 839 O O . PRO A 1 105 ? -6.913 14.466 29.788 1.00 51.94 105 PRO A O 1
ATOM 842 N N . ALA A 1 106 ? -7.844 14.073 27.794 1.00 50.75 106 ALA A N 1
ATOM 843 C CA . ALA A 1 106 ? -9.177 13.813 28.336 1.00 50.75 106 ALA A CA 1
ATOM 844 C C . ALA A 1 106 ? -9.239 12.577 29.256 1.00 50.75 106 ALA A C 1
ATOM 846 O O . ALA A 1 106 ? -9.924 12.617 30.269 1.00 50.75 106 ALA A O 1
ATOM 847 N N . THR A 1 107 ? -8.480 11.507 28.986 1.00 51.66 107 THR A N 1
ATOM 848 C CA . THR A 1 107 ? -8.493 10.302 29.844 1.00 51.66 107 THR A CA 1
ATOM 849 C C . THR A 1 107 ? -7.587 10.398 31.075 1.00 51.66 107 THR A C 1
ATOM 851 O O . THR A 1 107 ? -7.690 9.558 31.964 1.00 51.66 107 THR A O 1
ATOM 854 N N . SER A 1 108 ? -6.726 11.418 31.180 1.00 51.84 108 SER A N 1
ATOM 855 C CA . SER A 1 108 ? -5.978 11.701 32.418 1.00 51.84 108 SER A CA 1
ATOM 856 C C . SER A 1 108 ? -6.737 12.607 33.392 1.00 51.84 108 SER A C 1
ATOM 858 O O . SER A 1 108 ? -6.412 12.613 34.577 1.00 51.84 108 SER A O 1
ATOM 860 N N . SER A 1 109 ? -7.747 13.348 32.922 1.00 51.94 109 SER A N 1
ATOM 861 C CA . SER A 1 109 ? -8.541 14.239 33.781 1.00 51.94 109 SER A CA 1
ATOM 862 C C . SER A 1 109 ? -9.484 13.454 34.703 1.00 51.94 109 SER A C 1
ATOM 864 O O . SER A 1 109 ? -9.560 13.759 35.890 1.00 51.94 109 SER A O 1
ATOM 866 N N . ASP A 1 110 ? -10.101 12.373 34.210 1.00 49.16 110 ASP A N 1
ATOM 867 C CA . ASP A 1 110 ? -11.029 11.549 35.009 1.00 49.16 110 ASP A CA 1
ATOM 868 C C . ASP A 1 110 ? -10.318 10.690 36.076 1.00 49.16 110 ASP A C 1
ATOM 870 O O . ASP A 1 110 ? -10.912 10.312 37.089 1.00 49.16 110 ASP A O 1
ATOM 874 N N . ALA A 1 111 ? -9.019 10.413 35.898 1.00 54.31 111 ALA A N 1
ATOM 875 C CA . ALA A 1 111 ? -8.201 9.723 36.899 1.00 54.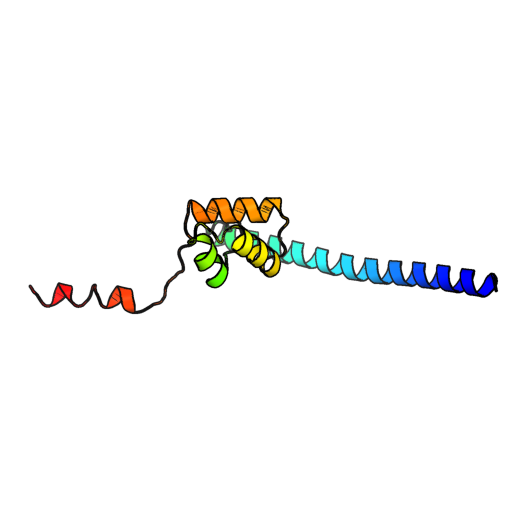31 111 ALA A CA 1
ATOM 876 C C . ALA A 1 111 ? -7.705 10.659 38.020 1.00 54.31 111 ALA A C 1
ATOM 878 O O . ALA A 1 111 ? -7.451 10.192 39.131 1.00 54.31 111 ALA A O 1
ATOM 879 N N . ALA A 1 112 ? -7.589 11.967 37.759 1.00 53.56 112 ALA A N 1
ATOM 880 C CA . ALA A 1 112 ? -7.152 12.947 38.754 1.00 53.56 112 ALA A CA 1
ATOM 881 C C . ALA A 1 112 ? -8.276 13.331 39.738 1.00 53.56 112 ALA A C 1
ATOM 883 O O . ALA A 1 112 ? -8.010 13.533 40.920 1.00 53.56 112 ALA A O 1
ATOM 884 N N . GLU A 1 113 ? -9.540 13.350 39.299 1.00 53.03 113 GLU A N 1
ATOM 885 C CA . GLU A 1 113 ? -10.671 13.773 40.145 1.00 53.03 113 GLU A CA 1
ATOM 886 C C . GLU A 1 113 ? -11.090 12.715 41.191 1.00 53.03 113 GLU A C 1
ATOM 888 O O . GLU A 1 113 ? -11.667 13.036 42.231 1.00 53.03 113 GLU A O 1
ATOM 893 N N . SER A 1 114 ? -10.734 11.442 40.981 1.00 51.59 114 SER A N 1
ATOM 894 C CA . SER A 1 114 ? -11.020 10.362 41.943 1.00 51.59 114 SER A CA 1
ATOM 895 C C . SER A 1 114 ? -10.047 10.302 43.132 1.00 51.59 114 SER A C 1
ATOM 897 O O . SER A 1 114 ? -10.317 9.586 44.097 1.00 51.59 114 SER A O 1
ATOM 899 N N . ALA A 1 115 ? -8.936 11.046 43.096 1.00 57.53 115 ALA A N 1
ATOM 900 C CA . ALA A 1 115 ? -7.953 11.080 44.181 1.00 57.53 115 ALA A CA 1
ATOM 901 C C . ALA A 1 115 ? -8.258 12.137 45.261 1.00 57.53 115 ALA A C 1
ATOM 903 O O . ALA A 1 115 ? -7.755 12.013 46.371 1.00 57.53 115 ALA A O 1
ATOM 904 N N . GLU A 1 116 ? -9.111 13.130 44.980 1.00 53.69 116 GLU A N 1
ATOM 905 C CA . GLU A 1 116 ? -9.389 14.246 45.906 1.00 53.69 116 GLU A CA 1
ATOM 906 C C . GLU A 1 116 ? -10.646 14.033 46.779 1.00 53.69 116 GLU A C 1
ATOM 908 O O . GLU A 1 116 ? -10.989 14.861 47.618 1.00 53.69 116 GLU A O 1
ATOM 913 N N . ARG A 1 117 ? -11.345 12.897 46.620 1.00 53.22 117 ARG A N 1
ATOM 914 C CA . ARG A 1 117 ? -12.543 12.529 47.407 1.00 53.22 117 ARG A CA 1
ATOM 915 C C . ARG A 1 117 ? -12.312 11.442 48.470 1.00 53.22 117 ARG A C 1
ATOM 917 O O . ARG A 1 117 ? -13.280 10.824 48.919 1.00 53.22 117 ARG A O 1
ATOM 924 N N . ARG A 1 118 ? -11.070 11.194 48.884 1.00 52.66 118 ARG A N 1
ATOM 925 C CA . ARG A 1 118 ? -10.734 10.351 50.047 1.00 52.66 118 ARG A CA 1
ATOM 926 C C . ARG A 1 118 ? -9.870 11.119 51.027 1.00 52.66 118 ARG A C 1
ATOM 928 O O . ARG A 1 118 ? -10.114 10.935 52.237 1.00 52.66 118 ARG A O 1
#

Secondary structure (DSSP, 8-state):
-HHHHHHHHHHHHHHHHHHHHHHHHHHHHHHHHHHHHHHHHHHHTPPPPSSPPPPHHHHHHHTSTT-HHHHHHHHHHHH---HHHHHHHHHHHHHS--------THHHHHHHHTTTT-

Radius of gyration: 24.11 Å; chains: 1; bounding box: 39×23×95 Å

Organism: NCBI:txid2692177

Foldseek 3Di:
DVVVVVVVVVVVVVVVVVVVVVVVVVVVVVVVVVVVVVVVCVVVVHDDDLDDDQDPVLLVQLVDPVRLVVSLVVSCVVRVDDSVSSVVVSVVCNVVPPPPPPPDCPVVVVVVVVVVPD